Protein AF-0000000066319832 (afdb_homodimer)

Secondary structure (DSSP, 8-state):
--HHHHHHHHHHHHHHHHHHHHHHT---BHHHHHHHHHHHHHH---HHHHHHHHHHHHHHHHHHTTS-----------------------/--HHHHHHHHHHHHHHHHHHHHHHT---BHHHHHHHHHHHHHH---HHHHHHHHHHHHHHHHHHTTS-----------------------

Organism: Escherichia coli (strain K12) (NCBI:txid83333)

pLDDT: mean 74.63, std 25.48, range [29.53, 97.0]

Sequence (180 aa):
MKTSDNERIKYEITGQAVLQILRMKINFSLQTLIKQLLVMKSAEEDAFRRDLIDSIIRDFSNSDSGGPNRRTATADNKSMFNGKKINRIHMKTSDNERIKYEITGQAVLQILRMKINFSLQTLIKQLLVMKSAEEDAFRRDLIDSIIRDFSNSDSGGPNRRTATADNKSMFNGKKINRIH

Structure (mmCIF, N/CA/C/O backbone):
data_AF-0000000066319832-model_v1
#
loop_
_entity.id
_entity.type
_entity.pdbx_description
1 polymer 'Probable two-component-system connector protein YmgA'
#
loop_
_atom_site.group_PDB
_atom_site.id
_atom_site.type_symbol
_atom_site.label_atom_id
_atom_site.label_alt_id
_atom_site.label_comp_id
_atom_site.label_asym_id
_atom_site.label_entity_id
_atom_site.label_seq_id
_atom_site.pdbx_PDB_ins_code
_atom_site.Cartn_x
_atom_site.Cartn_y
_atom_site.Cartn_z
_atom_site.occupancy
_atom_site.B_iso_or_equiv
_atom_site.auth_seq_id
_atom_site.auth_comp_id
_atom_site.auth_asym_id
_atom_site.auth_atom_id
_atom_site.pdbx_PDB_model_num
ATOM 1 N N . MET A 1 1 ? -16.938 -12.992 12.859 1 38.44 1 MET A N 1
ATOM 2 C CA . MET A 1 1 ? -16.531 -12.039 11.828 1 38.44 1 MET A CA 1
ATOM 3 C C . MET A 1 1 ? -15.031 -12.07 11.602 1 38.44 1 MET A C 1
ATOM 5 O O . MET A 1 1 ? -14.258 -11.984 12.562 1 38.44 1 MET A O 1
ATOM 9 N N . LYS A 1 2 ? -14.461 -12.695 10.672 1 55.47 2 LYS A N 1
ATOM 10 C CA . LYS A 1 2 ? -13.086 -13.195 10.664 1 55.47 2 LYS A CA 1
ATOM 11 C C . LYS A 1 2 ? -12.094 -12.062 10.43 1 55.47 2 LYS A C 1
ATOM 13 O O . LYS A 1 2 ? -12.367 -11.133 9.672 1 55.47 2 LYS A O 1
ATOM 18 N N . THR A 1 3 ? -11.203 -11.875 11.398 1 65.44 3 THR A N 1
ATOM 19 C CA . THR A 1 3 ? -10.07 -10.961 11.445 1 65.44 3 THR A CA 1
ATOM 20 C C . THR A 1 3 ? -9.492 -10.75 10.047 1 65.44 3 THR A C 1
ATOM 22 O O . THR A 1 3 ? -9.031 -9.648 9.719 1 65.44 3 THR A O 1
ATOM 25 N N . SER A 1 4 ? -9.898 -11.578 9.258 1 78.38 4 SER A N 1
ATOM 26 C CA . SER A 1 4 ? -9.289 -11.57 7.93 1 78.38 4 SER A CA 1
ATOM 27 C C . SER A 1 4 ? -9.977 -10.57 7.012 1 78.38 4 SER A C 1
ATOM 29 O O . SER A 1 4 ? -9.32 -9.898 6.211 1 78.38 4 SER A O 1
ATOM 31 N N . ASP A 1 5 ? -11.297 -10.398 7.332 1 84.31 5 ASP A N 1
ATOM 32 C CA . ASP A 1 5 ? -12.062 -9.492 6.48 1 84.31 5 ASP A CA 1
ATOM 33 C C . ASP A 1 5 ? -11.648 -8.039 6.715 1 84.31 5 ASP A C 1
ATOM 35 O O . ASP A 1 5 ? -11.492 -7.273 5.762 1 84.31 5 ASP A O 1
ATOM 39 N N . ASN A 1 6 ? -11.5 -7.812 8.016 1 89.69 6 ASN A N 1
ATOM 40 C CA . ASN A 1 6 ? -11.086 -6.461 8.375 1 89.69 6 ASN A CA 1
ATOM 41 C C . ASN A 1 6 ? -9.688 -6.148 7.844 1 89.69 6 ASN A C 1
ATOM 43 O O . ASN A 1 6 ? -9.422 -5.027 7.41 1 89.69 6 ASN A O 1
ATOM 47 N N . GLU A 1 7 ? -8.969 -7.18 7.898 1 90.69 7 GLU A N 1
ATOM 48 C CA . GLU A 1 7 ? -7.602 -7.027 7.398 1 90.69 7 GLU A CA 1
ATOM 49 C C . GLU A 1 7 ? -7.59 -6.789 5.891 1 90.69 7 GLU A C 1
ATOM 51 O O . GLU A 1 7 ? -6.781 -6.008 5.387 1 90.69 7 GLU A O 1
ATOM 56 N N . ARG A 1 8 ? -8.555 -7.398 5.281 1 92.19 8 ARG A N 1
ATOM 57 C CA . ARG A 1 8 ? -8.688 -7.258 3.834 1 92.19 8 ARG A CA 1
ATOM 58 C C . ARG A 1 8 ? -9.055 -5.824 3.455 1 92.19 8 ARG A C 1
ATOM 60 O O . ARG A 1 8 ? -8.508 -5.273 2.498 1 92.19 8 ARG A O 1
ATOM 67 N N . ILE A 1 9 ? -9.93 -5.285 4.246 1 92.31 9 ILE A N 1
ATOM 68 C CA . ILE A 1 9 ? -10.367 -3.918 3.994 1 92.31 9 ILE A CA 1
ATOM 69 C C . ILE A 1 9 ? -9.203 -2.953 4.227 1 92.31 9 ILE A C 1
ATOM 71 O O . ILE A 1 9 ? -9.055 -1.97 3.498 1 92.31 9 ILE A O 1
ATOM 75 N N . LYS A 1 10 ? -8.32 -3.254 5.184 1 94.44 10 LYS A N 1
ATOM 76 C CA . LYS A 1 10 ? -7.145 -2.432 5.465 1 94.44 10 LYS A CA 1
ATOM 77 C C . LYS A 1 10 ? -6.188 -2.414 4.273 1 94.44 10 LYS A C 1
ATOM 79 O O . LYS A 1 10 ? -5.652 -1.363 3.92 1 94.44 10 LYS A O 1
ATOM 84 N N . TYR A 1 11 ? -6.078 -3.625 3.695 1 95.25 11 TYR A N 1
ATOM 85 C CA . TYR A 1 11 ? -5.203 -3.746 2.535 1 95.25 11 TYR A CA 1
ATOM 86 C C . TYR A 1 11 ? -5.746 -2.951 1.354 1 95.25 11 TYR A C 1
ATOM 88 O O . TYR A 1 11 ? -4.984 -2.322 0.618 1 95.25 11 TYR A O 1
ATOM 96 N N . GLU A 1 12 ? -7.047 -2.922 1.257 1 94.12 12 GLU A N 1
ATOM 97 C CA . GLU A 1 12 ? -7.703 -2.178 0.185 1 94.12 12 GLU A CA 1
ATOM 98 C C . GLU A 1 12 ? -7.469 -0.678 0.331 1 94.12 12 GLU A C 1
ATOM 100 O O . GLU A 1 12 ? -7.141 0.003 -0.643 1 94.12 12 GLU A O 1
ATOM 105 N N . ILE A 1 13 ? -7.621 -0.234 1.524 1 95.75 13 ILE A N 1
ATOM 106 C CA . ILE A 1 13 ? -7.457 1.183 1.83 1 95.75 13 ILE A CA 1
ATOM 107 C C . ILE A 1 13 ? -6.012 1.602 1.567 1 95.75 13 ILE A C 1
ATOM 109 O O . ILE A 1 13 ? -5.762 2.637 0.946 1 95.75 13 ILE A O 1
ATOM 113 N N . THR A 1 14 ? -5.086 0.792 1.988 1 96.69 14 THR A N 1
ATOM 114 C CA . THR A 1 14 ? -3.668 1.078 1.817 1 96.69 14 THR A CA 1
ATOM 115 C C . THR A 1 14 ? -3.307 1.156 0.336 1 96.69 14 THR A C 1
ATOM 117 O O . THR A 1 14 ? -2.615 2.084 -0.091 1 96.69 14 THR A O 1
ATOM 120 N N . GLY A 1 15 ? -3.795 0.149 -0.392 1 96 15 GLY A N 1
ATOM 121 C CA . GLY A 1 15 ? -3.523 0.131 -1.82 1 96 15 GLY A CA 1
ATOM 122 C C . GLY A 1 15 ? -4.031 1.366 -2.539 1 96 15 GLY A C 1
ATOM 123 O O . GLY A 1 15 ? -3.367 1.881 -3.443 1 96 15 GLY A O 1
ATOM 124 N N . GLN A 1 16 ? -5.207 1.861 -2.121 1 94.06 16 GLN A N 1
ATOM 125 C CA . GLN A 1 16 ? -5.785 3.068 -2.701 1 94.06 16 GLN A CA 1
ATOM 126 C C . GLN A 1 16 ? -4.926 4.293 -2.396 1 94.06 16 GLN A C 1
ATOM 128 O O . GLN A 1 16 ? -4.727 5.148 -3.26 1 94.06 16 GLN A O 1
ATOM 133 N N . ALA A 1 17 ? -4.453 4.332 -1.234 1 96.06 17 ALA A N 1
ATOM 134 C CA . ALA A 1 17 ? -3.6 5.441 -0.816 1 96.06 17 ALA A CA 1
ATOM 135 C C . ALA A 1 17 ? -2.314 5.484 -1.638 1 96.06 17 ALA A C 1
ATOM 137 O O . ALA A 1 17 ? -1.899 6.551 -2.098 1 96.06 17 ALA A O 1
ATOM 138 N N . VAL A 1 18 ? -1.734 4.305 -1.831 1 95.06 18 VAL A N 1
ATOM 139 C CA . VAL A 1 18 ? -0.498 4.188 -2.596 1 95.06 18 VAL A CA 1
ATOM 140 C C . VAL A 1 18 ? -0.722 4.688 -4.02 1 95.06 18 VAL A C 1
ATOM 142 O O . VAL A 1 18 ? 0.086 5.457 -4.551 1 95.06 18 VAL A O 1
ATOM 145 N N . LEU A 1 19 ? -1.854 4.289 -4.625 1 90.69 19 LEU A N 1
ATOM 146 C CA . LEU A 1 19 ? -2.178 4.707 -5.984 1 90.69 19 LEU A CA 1
ATOM 147 C C . LEU A 1 19 ? -2.369 6.219 -6.062 1 90.69 19 LEU A C 1
ATOM 149 O O . LEU A 1 19 ? -1.962 6.852 -7.039 1 90.69 19 LEU A O 1
ATOM 153 N N . GLN A 1 20 ? -2.947 6.793 -5.086 1 92.69 20 GLN A N 1
ATOM 154 C CA . GLN A 1 20 ? -3.18 8.234 -5.043 1 92.69 20 GLN A CA 1
ATOM 155 C C . GLN A 1 20 ? -1.862 9 -4.996 1 92.69 20 GLN A C 1
ATOM 157 O O . GLN A 1 20 ? -1.709 10.023 -5.672 1 92.69 20 GLN A O 1
ATOM 162 N N . ILE A 1 21 ? -0.941 8.453 -4.199 1 93.12 21 ILE A N 1
ATOM 163 C CA . ILE A 1 21 ? 0.37 9.086 -4.09 1 93.12 21 ILE A CA 1
ATOM 164 C C . ILE A 1 21 ? 1.069 9.07 -5.445 1 93.12 21 ILE A C 1
ATOM 166 O O . ILE A 1 21 ? 1.653 10.07 -5.867 1 93.12 21 ILE A O 1
ATOM 170 N N . LEU A 1 22 ? 0.979 7.969 -6.105 1 90.12 22 LEU A N 1
ATOM 171 C CA . LEU A 1 22 ? 1.608 7.797 -7.41 1 90.12 22 LEU A CA 1
ATOM 172 C C . LEU A 1 22 ? 0.987 8.734 -8.445 1 90.12 22 LEU A C 1
ATOM 174 O O . LEU A 1 22 ? 1.693 9.289 -9.289 1 90.12 22 LEU A O 1
ATOM 178 N N . ARG A 1 23 ? -0.263 8.938 -8.367 1 89.25 23 ARG A N 1
ATOM 179 C CA . ARG A 1 23 ? -0.963 9.836 -9.273 1 89.25 23 ARG A CA 1
ATOM 180 C C . ARG A 1 23 ? -0.539 11.281 -9.047 1 89.25 23 ARG A C 1
ATOM 182 O O . ARG A 1 23 ? -0.456 12.07 -9.992 1 89.25 23 ARG A O 1
ATOM 189 N N . MET A 1 24 ? -0.261 11.547 -7.805 1 88.94 24 MET A N 1
ATOM 190 C CA . MET A 1 24 ? 0.147 12.898 -7.43 1 88.94 24 MET A CA 1
ATOM 191 C C . MET A 1 24 ? 1.637 13.109 -7.68 1 88.94 24 MET A C 1
ATOM 193 O O . MET A 1 24 ? 2.129 14.234 -7.625 1 88.94 24 MET A O 1
ATOM 197 N N . LYS A 1 25 ? 2.316 12.039 -8.055 1 81 25 LYS A N 1
ATOM 198 C CA . LYS A 1 25 ? 3.74 12.07 -8.375 1 81 25 LYS A CA 1
ATOM 199 C C . LYS A 1 25 ? 4.543 12.695 -7.238 1 81 25 LYS A C 1
ATOM 201 O O . LYS A 1 25 ? 5.406 13.547 -7.477 1 81 25 LYS A O 1
ATOM 206 N N . ILE A 1 26 ? 4.277 12.336 -6.016 1 79.12 26 ILE A N 1
ATOM 207 C CA . ILE A 1 26 ? 4.957 12.82 -4.82 1 79.12 26 ILE A CA 1
ATOM 208 C C . ILE A 1 26 ? 6.02 11.812 -4.387 1 79.12 26 ILE A C 1
ATOM 210 O O . ILE A 1 26 ? 6.059 10.688 -4.891 1 79.12 26 ILE A O 1
ATOM 214 N N . ASN A 1 27 ? 6.98 12.297 -3.582 1 85 27 ASN A N 1
ATOM 215 C CA . ASN A 1 27 ? 7.969 11.383 -3.016 1 85 27 ASN A CA 1
ATOM 216 C C . ASN A 1 27 ? 7.309 10.234 -2.26 1 85 27 ASN A C 1
ATOM 218 O O . ASN A 1 27 ? 6.391 10.453 -1.468 1 85 27 ASN A O 1
ATOM 222 N N . PHE A 1 28 ? 7.402 9.062 -2.738 1 89.31 28 PHE A N 1
ATOM 223 C CA . PHE A 1 28 ? 6.816 7.887 -2.098 1 89.31 28 PHE A CA 1
ATOM 224 C C . PHE A 1 28 ? 7.629 7.477 -0.877 1 89.31 28 PHE A C 1
ATOM 226 O O . PHE A 1 28 ? 8.742 6.957 -1.01 1 89.31 28 PHE A O 1
ATOM 233 N N . SER A 1 29 ? 7.211 7.793 0.276 1 91.19 29 SER A N 1
ATOM 234 C CA . SER A 1 29 ? 7.809 7.402 1.551 1 91.19 29 SER A CA 1
ATOM 235 C C . SER A 1 29 ? 6.738 7 2.561 1 91.19 29 SER A C 1
ATOM 237 O O . SER A 1 29 ? 5.547 7.215 2.33 1 91.19 29 SER A O 1
ATOM 239 N N . LEU A 1 30 ? 7.172 6.402 3.662 1 91.5 30 LEU A N 1
ATOM 240 C CA . LEU A 1 30 ? 6.23 6.008 4.70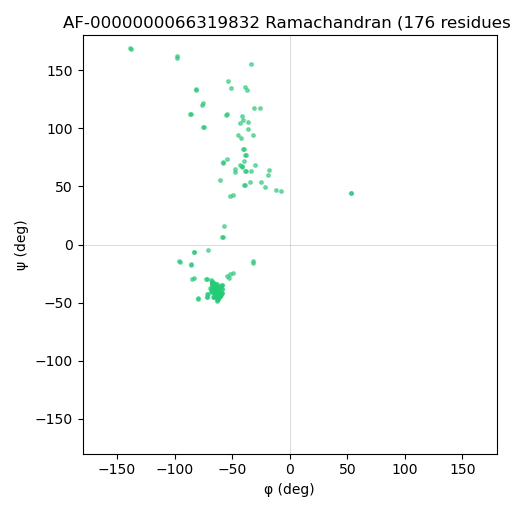7 1 91.5 30 LEU A CA 1
ATOM 241 C C . LEU A 1 30 ? 5.461 7.215 5.23 1 91.5 30 LEU A C 1
ATOM 243 O O . LEU A 1 30 ? 4.27 7.113 5.527 1 91.5 30 LEU A O 1
ATOM 247 N N . GLN A 1 31 ? 6.133 8.328 5.273 1 91.31 31 GLN A N 1
ATOM 248 C CA . GLN A 1 31 ? 5.531 9.562 5.77 1 91.31 31 GLN A CA 1
ATOM 249 C C . GLN A 1 31 ? 4.414 10.031 4.848 1 91.31 31 GLN A C 1
ATOM 251 O O . GLN A 1 31 ? 3.342 10.438 5.309 1 91.31 31 GLN A O 1
ATOM 256 N N . THR A 1 32 ? 4.695 9.969 3.586 1 93.69 32 THR A N 1
ATOM 257 C CA . THR A 1 32 ? 3.707 10.406 2.607 1 93.69 32 THR A CA 1
ATOM 258 C C . THR A 1 32 ? 2.504 9.469 2.598 1 93.69 32 THR A C 1
ATOM 260 O O . THR A 1 32 ? 1.366 9.914 2.422 1 93.69 32 THR A O 1
ATOM 263 N N . LEU A 1 33 ? 2.762 8.172 2.805 1 95.19 33 LEU A N 1
ATOM 264 C CA . LEU A 1 33 ? 1.686 7.188 2.873 1 95.19 33 LEU A CA 1
ATOM 265 C C . LEU A 1 33 ? 0.756 7.48 4.047 1 95.19 33 LEU A C 1
ATOM 267 O O . LEU A 1 33 ? -0.466 7.504 3.885 1 95.19 33 LEU A O 1
ATOM 271 N N . ILE A 1 34 ? 1.345 7.785 5.164 1 95.12 34 ILE A N 1
ATOM 272 C CA . ILE A 1 34 ? 0.583 8.094 6.371 1 95.12 34 ILE A CA 1
ATOM 273 C C . ILE A 1 34 ? -0.252 9.352 6.145 1 95.12 34 ILE A C 1
ATOM 275 O O . ILE A 1 34 ? -1.423 9.406 6.527 1 95.12 34 ILE A O 1
ATOM 279 N N . LYS A 1 35 ? 0.339 10.344 5.555 1 94.75 35 LYS A N 1
ATOM 280 C CA . LYS A 1 35 ? -0.36 11.594 5.273 1 94.75 35 LYS A CA 1
ATOM 281 C C . LYS A 1 35 ? -1.551 11.359 4.348 1 94.75 35 LYS A C 1
ATOM 283 O O . LYS A 1 35 ? -2.621 11.938 4.547 1 94.75 35 LYS A O 1
ATOM 288 N N . GLN A 1 36 ? -1.32 10.547 3.363 1 95.75 36 GLN A N 1
ATOM 289 C CA . GLN A 1 36 ? -2.383 10.25 2.41 1 95.75 36 GLN A CA 1
ATOM 290 C C . GLN A 1 36 ? -3.553 9.547 3.096 1 95.75 36 GLN A C 1
ATOM 292 O O . GLN A 1 36 ? -4.715 9.852 2.82 1 95.75 36 GLN A O 1
ATOM 297 N N . LEU A 1 37 ? -3.242 8.594 4.016 1 96.62 37 LEU A N 1
ATOM 298 C CA . LEU A 1 37 ? -4.277 7.895 4.77 1 96.62 37 LEU A CA 1
ATOM 299 C C . LEU A 1 37 ? -5.07 8.875 5.629 1 96.62 37 LEU A C 1
ATOM 301 O O . LEU A 1 37 ? -6.297 8.773 5.715 1 96.62 37 LEU A O 1
ATOM 305 N N . LEU A 1 38 ? -4.344 9.891 6.16 1 96.5 38 LEU A N 1
ATOM 306 C CA . LEU A 1 38 ? -4.988 10.898 6.996 1 96.5 38 LEU A CA 1
ATOM 307 C C . LEU A 1 38 ? -5.941 11.758 6.168 1 96.5 38 LEU A C 1
ATOM 309 O O . LEU A 1 38 ? -7.023 12.117 6.637 1 96.5 38 LEU A O 1
ATOM 313 N N . VAL A 1 39 ? -5.477 12.062 4.996 1 95.44 39 VAL A N 1
ATOM 314 C CA . VAL A 1 39 ? -6.316 12.82 4.07 1 95.44 39 VAL A CA 1
ATOM 315 C C . VAL A 1 39 ? -7.562 12.008 3.725 1 95.44 39 VAL A C 1
ATOM 317 O O . VAL A 1 39 ? -8.672 12.539 3.721 1 95.44 39 VAL A O 1
ATOM 320 N N . MET A 1 40 ? -7.402 10.742 3.471 1 95.81 40 MET A N 1
ATOM 321 C CA . MET A 1 40 ? -8.516 9.852 3.146 1 95.81 40 MET A CA 1
ATOM 322 C C . MET A 1 40 ? -9.469 9.719 4.332 1 95.81 40 MET A C 1
ATOM 324 O O . MET A 1 40 ? -10.688 9.656 4.148 1 95.81 40 MET A O 1
ATOM 328 N N . LYS A 1 41 ? -8.852 9.586 5.477 1 95.44 41 LYS A N 1
ATOM 329 C CA . LYS A 1 41 ? -9.656 9.484 6.691 1 95.44 41 LYS A CA 1
ATOM 330 C C . LYS A 1 41 ? -10.547 10.703 6.871 1 95.44 41 LYS A C 1
ATOM 332 O O . LYS A 1 41 ? -11.719 10.578 7.238 1 95.44 41 LYS A O 1
ATOM 337 N N . SER A 1 42 ? -9.977 11.883 6.59 1 94.94 42 SER A N 1
ATOM 338 C CA . SER A 1 42 ? -10.711 13.133 6.75 1 94.94 42 SER A CA 1
ATOM 339 C C . SER A 1 42 ? -11.836 13.25 5.73 1 94.94 42 SER A C 1
ATOM 341 O O . SER A 1 42 ? -12.859 13.875 6 1 94.94 42 SER A O 1
ATOM 343 N N . ALA A 1 43 ? -11.602 12.672 4.629 1 94.25 43 ALA A N 1
ATOM 344 C CA . ALA A 1 43 ? -12.594 12.734 3.559 1 94.25 43 ALA A CA 1
ATOM 345 C C . ALA A 1 43 ? -13.633 11.625 3.713 1 94.25 43 ALA A C 1
ATOM 347 O O . ALA A 1 43 ? -14.695 11.672 3.094 1 94.25 43 ALA A O 1
ATOM 348 N N . GLU A 1 44 ? -13.219 10.641 4.555 1 94.44 44 GLU A N 1
ATOM 349 C CA . GLU A 1 44 ? -14.086 9.477 4.727 1 94.44 44 GLU A CA 1
ATOM 350 C C . GLU A 1 44 ? -15.195 9.758 5.73 1 94.44 44 GLU A C 1
ATOM 352 O O . GLU A 1 44 ? -14.938 10.258 6.824 1 94.44 44 GLU A O 1
ATOM 357 N N . GLU A 1 45 ? -16.453 9.406 5.426 1 92.94 45 GLU A N 1
ATOM 358 C CA . GLU A 1 45 ? -17.609 9.609 6.297 1 92.94 45 GLU A CA 1
ATOM 359 C C . GLU A 1 45 ? -17.922 8.352 7.105 1 92.94 45 GLU A C 1
ATOM 361 O O . GLU A 1 45 ? -18.594 8.422 8.141 1 92.94 45 GLU A O 1
ATOM 366 N N . ASP A 1 46 ? -17.328 7.289 6.672 1 93.81 46 ASP A N 1
ATOM 367 C CA . ASP A 1 46 ? -17.562 6.012 7.336 1 93.81 46 ASP A CA 1
ATOM 368 C C . ASP A 1 46 ? -16.609 5.832 8.523 1 93.81 46 ASP A C 1
ATOM 370 O O . ASP A 1 46 ? -15.398 5.758 8.352 1 93.81 46 ASP A O 1
ATOM 374 N N . ALA A 1 47 ? -17.266 5.855 9.703 1 93.38 47 ALA A N 1
ATOM 375 C CA . ALA A 1 47 ? -16.469 5.73 10.93 1 93.38 47 ALA A CA 1
ATOM 376 C C . ALA A 1 47 ? -15.703 4.41 10.953 1 93.38 47 ALA A C 1
ATOM 378 O O . ALA A 1 47 ? -14.586 4.348 11.469 1 93.38 47 ALA A O 1
ATOM 379 N N . PHE A 1 48 ? -16.344 3.379 10.414 1 93.56 48 PHE A N 1
ATOM 380 C CA . PHE A 1 48 ? -15.711 2.066 10.367 1 93.56 48 PHE A CA 1
ATOM 381 C C . PHE A 1 48 ? -14.438 2.109 9.531 1 93.56 48 PHE A C 1
ATOM 383 O O . PHE A 1 48 ? -13.391 1.613 9.953 1 93.56 48 PHE A O 1
ATOM 390 N N . ARG A 1 49 ? -14.578 2.748 8.414 1 94.62 49 ARG A N 1
ATOM 391 C CA . ARG A 1 49 ? -13.438 2.889 7.512 1 94.62 49 ARG A CA 1
ATOM 392 C C . ARG A 1 49 ? -12.367 3.783 8.125 1 94.62 49 ARG A C 1
ATOM 394 O O . ARG A 1 49 ? -11.172 3.508 7.996 1 94.62 49 ARG A O 1
ATOM 401 N N . ARG A 1 50 ? -12.75 4.734 8.867 1 95.44 50 ARG A N 1
ATOM 402 C CA . ARG A 1 50 ? -11.836 5.656 9.539 1 95.44 50 ARG A CA 1
ATOM 403 C C . ARG A 1 50 ? -11.047 4.945 10.633 1 95.44 50 ARG A C 1
ATOM 405 O O . ARG A 1 50 ? -9.852 5.191 10.797 1 95.44 50 ARG A O 1
ATOM 412 N N . ASP A 1 51 ? -11.812 4.074 11.25 1 95.19 51 ASP A N 1
ATOM 413 C CA . ASP A 1 51 ? -11.172 3.307 12.312 1 95.19 51 ASP A CA 1
ATOM 414 C C . ASP A 1 51 ? -10.109 2.371 11.742 1 95.19 51 ASP A C 1
ATOM 416 O O . ASP A 1 51 ? -9.047 2.193 12.344 1 95.19 51 ASP A O 1
ATOM 420 N N . LEU A 1 52 ? -10.43 1.896 10.68 1 95.31 52 LEU A N 1
ATOM 421 C CA . LEU A 1 52 ? -9.484 1.005 10.016 1 95.31 52 LEU A CA 1
ATOM 422 C C . LEU A 1 52 ? -8.242 1.77 9.555 1 95.31 52 LEU A C 1
ATOM 424 O O . LEU A 1 52 ? -7.121 1.291 9.711 1 95.31 52 LEU A O 1
ATOM 428 N N . ILE A 1 53 ? -8.453 2.973 9.039 1 97 53 ILE A N 1
ATOM 429 C CA . ILE A 1 53 ? -7.355 3.818 8.586 1 97 53 ILE A CA 1
ATOM 430 C C . ILE A 1 53 ? -6.449 4.168 9.766 1 97 53 ILE A C 1
ATOM 432 O O . ILE A 1 53 ? -5.223 4.117 9.648 1 97 53 ILE A O 1
ATOM 436 N N . ASP A 1 54 ? -7.121 4.402 10.867 1 94.69 54 ASP A N 1
ATOM 437 C CA . ASP A 1 54 ? -6.371 4.707 12.078 1 94.69 54 ASP A CA 1
ATOM 438 C C . ASP A 1 54 ? -5.48 3.535 12.484 1 94.69 54 ASP A C 1
ATOM 440 O O . ASP A 1 54 ? -4.336 3.73 12.906 1 94.69 54 ASP A O 1
ATOM 444 N N . SER A 1 55 ? -6.078 2.438 12.375 1 94.5 55 SER A N 1
ATOM 445 C CA . SER A 1 55 ? -5.336 1.227 12.703 1 94.5 55 SER A CA 1
ATOM 446 C C . SER A 1 55 ? -4.113 1.066 11.805 1 94.5 55 SER A C 1
ATOM 448 O O . SER A 1 55 ? -3.033 0.705 12.281 1 94.5 55 SER A O 1
ATOM 450 N N . ILE A 1 56 ? -4.238 1.342 10.57 1 95.81 56 ILE A N 1
ATOM 451 C CA . ILE A 1 56 ? -3.17 1.256 9.578 1 95.81 56 ILE A CA 1
ATOM 452 C C . ILE A 1 56 ? -2.062 2.246 9.93 1 95.81 56 ILE A C 1
ATOM 454 O O . ILE A 1 56 ? -0.881 1.889 9.938 1 95.81 56 ILE A O 1
ATOM 458 N N . ILE A 1 57 ? -2.438 3.408 10.195 1 95.19 57 ILE A N 1
ATOM 459 C CA . ILE A 1 57 ? -1.502 4.48 10.523 1 95.19 57 ILE A CA 1
ATOM 460 C C . ILE A 1 57 ? -0.708 4.105 11.773 1 95.19 57 ILE A C 1
ATOM 462 O O . ILE A 1 57 ? 0.502 4.336 11.836 1 95.19 57 ILE A O 1
ATOM 466 N N . ARG A 1 58 ? -1.418 3.562 12.68 1 92.25 58 ARG A N 1
ATOM 467 C CA . ARG A 1 58 ? -0.751 3.131 13.906 1 92.25 58 ARG A CA 1
ATOM 468 C C . ARG A 1 58 ? 0.32 2.088 13.602 1 92.25 58 ARG A C 1
ATOM 470 O O . ARG A 1 58 ? 1.432 2.164 14.133 1 92.25 58 ARG A O 1
ATOM 477 N N . ASP A 1 59 ? -0.046 1.168 12.773 1 90.12 59 ASP A N 1
ATOM 478 C CA . ASP A 1 59 ? 0.888 0.113 12.391 1 90.12 59 ASP A CA 1
ATOM 479 C C . ASP A 1 59 ? 2.105 0.69 11.672 1 90.12 59 ASP A C 1
ATOM 481 O O . ASP A 1 59 ? 3.238 0.281 11.938 1 90.12 59 ASP A O 1
ATOM 485 N N . PHE A 1 60 ? 1.911 1.589 10.805 1 90.81 60 PHE A N 1
ATOM 486 C CA . PHE A 1 60 ? 2.959 2.201 10 1 90.81 60 PHE A CA 1
ATOM 487 C C . PHE A 1 60 ? 3.828 3.123 10.844 1 90.81 60 PHE A C 1
ATOM 489 O O . PHE A 1 60 ? 5.055 3.131 10.711 1 90.81 60 PHE A O 1
ATOM 496 N N . SER A 1 61 ? 3.174 3.896 11.633 1 87.62 61 SER A N 1
ATOM 497 C CA . SER A 1 61 ? 3.887 4.832 12.492 1 87.62 61 SER A CA 1
ATOM 498 C C . SER A 1 61 ? 4.754 4.098 13.508 1 87.62 61 SER A C 1
ATOM 500 O O . SER A 1 61 ? 5.816 4.59 13.898 1 87.62 61 SER A O 1
ATOM 502 N N . ASN A 1 62 ? 4.195 3.049 13.844 1 83.12 62 ASN A N 1
ATOM 503 C CA . ASN A 1 62 ? 4.941 2.246 14.805 1 83.12 62 ASN A CA 1
ATOM 504 C C . ASN A 1 62 ? 6.156 1.588 14.164 1 83.12 62 ASN A C 1
ATOM 506 O O . ASN A 1 62 ? 7.18 1.381 14.82 1 83.12 62 ASN A O 1
ATOM 510 N N . SER A 1 63 ? 6 1.338 12.938 1 76.69 63 SER A N 1
ATOM 511 C CA . SER A 1 63 ? 7.098 0.688 12.227 1 76.69 63 SER A CA 1
ATOM 512 C C . SER A 1 63 ? 8.18 1.69 11.844 1 76.69 63 SER A C 1
ATOM 514 O O . SER A 1 63 ? 9.352 1.331 11.719 1 76.69 63 SER A O 1
ATOM 516 N N . ASP A 1 64 ? 7.727 2.781 11.305 1 61.62 64 ASP A N 1
ATOM 517 C CA . ASP A 1 64 ? 8.664 3.836 10.938 1 61.62 64 ASP A CA 1
ATOM 518 C C . ASP A 1 64 ? 9.562 4.215 12.109 1 61.62 64 ASP A C 1
ATOM 520 O O . ASP A 1 64 ? 10.648 4.762 11.914 1 61.62 64 ASP A O 1
ATOM 524 N N . SER A 1 65 ? 9.008 4.031 13.227 1 55.97 65 SER A N 1
ATOM 525 C CA . SER A 1 65 ? 9.734 4.516 14.398 1 55.97 65 SER A CA 1
ATOM 526 C C . SER A 1 65 ? 11.109 3.859 14.5 1 55.97 65 SER A C 1
ATOM 528 O O . SER A 1 65 ? 11.625 3.656 15.602 1 55.97 65 SER A O 1
ATOM 530 N N . GLY A 1 66 ? 11.336 3.135 13.453 1 48.84 66 GLY A N 1
ATOM 531 C CA . GLY A 1 66 ? 12.695 2.711 13.75 1 48.84 66 GLY A CA 1
ATOM 532 C C . GLY A 1 66 ? 13.609 3.861 14.133 1 48.84 66 GLY A C 1
ATOM 533 O O . GLY A 1 66 ? 14.828 3.715 14.133 1 48.84 66 GLY A O 1
ATOM 534 N N . GLY A 1 67 ? 13.188 4.992 13.641 1 42.53 67 GLY A N 1
ATOM 535 C CA . GLY A 1 67 ? 14.172 5.828 14.305 1 42.53 67 GLY A CA 1
ATOM 536 C C . GLY A 1 67 ? 14.25 5.582 15.805 1 42.53 67 GLY A C 1
ATOM 537 O O . GLY A 1 67 ? 13.359 4.953 16.375 1 42.53 67 GLY A O 1
ATOM 538 N N . PRO A 1 68 ? 15.414 5.488 16.281 1 39.06 68 PRO A N 1
ATOM 539 C CA . PRO A 1 68 ? 15.539 5.312 17.719 1 39.06 68 PRO A CA 1
ATOM 540 C C . PRO A 1 68 ? 14.344 5.875 18.484 1 39.06 68 PRO A C 1
ATOM 542 O O . PRO A 1 68 ? 13.625 6.734 17.969 1 39.06 68 PRO A O 1
ATOM 545 N N . ASN A 1 69 ? 13.594 4.934 19.219 1 40.88 69 ASN A N 1
ATOM 546 C CA . AS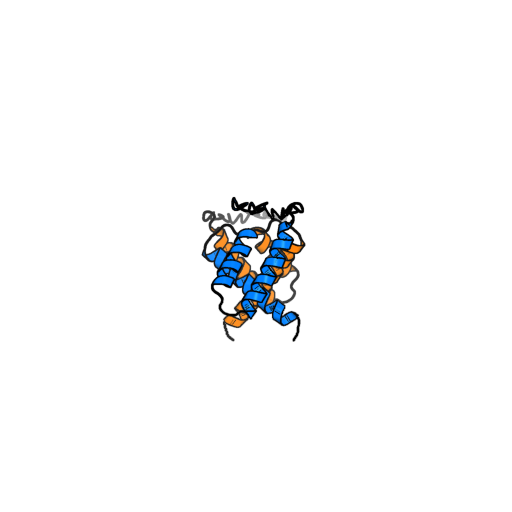N A 1 69 ? 12.688 5.273 20.312 1 40.88 69 ASN A CA 1
ATOM 547 C C . ASN A 1 69 ? 12.789 6.75 20.688 1 40.88 69 ASN A C 1
ATOM 549 O O . ASN A 1 69 ? 13.719 7.145 21.406 1 40.88 69 ASN A O 1
ATOM 553 N N . ARG A 1 70 ? 12.773 7.52 19.656 1 40.56 70 ARG A N 1
ATOM 554 C CA . ARG A 1 70 ? 12.797 8.836 20.281 1 40.56 70 ARG A CA 1
ATOM 555 C C . ARG A 1 70 ? 11.602 9.016 21.219 1 40.56 70 ARG A C 1
ATOM 557 O O . ARG A 1 70 ? 10.453 8.875 20.797 1 40.56 70 ARG A O 1
ATOM 564 N N . ARG A 1 71 ? 11.617 8.297 22.344 1 38.47 71 ARG A N 1
ATOM 565 C CA . ARG A 1 71 ? 10.82 8.578 23.531 1 38.47 71 ARG A CA 1
ATOM 566 C C . ARG A 1 71 ? 10.312 10.016 23.516 1 38.47 71 ARG A C 1
ATOM 568 O O . ARG A 1 71 ? 11.102 10.961 23.609 1 38.47 71 ARG A O 1
ATOM 575 N N . THR A 1 72 ? 9.5 10.32 22.562 1 38.91 72 THR A N 1
ATOM 576 C CA . THR A 1 72 ? 8.852 11.609 22.781 1 38.91 72 THR A CA 1
ATOM 577 C C . THR A 1 72 ? 8.469 11.758 24.25 1 38.91 72 THR A C 1
ATOM 579 O O . THR A 1 72 ? 7.789 10.898 24.812 1 38.91 72 THR A O 1
ATOM 582 N N . ALA A 1 73 ? 9.383 12.133 25.031 1 33.69 73 ALA A N 1
ATOM 583 C CA . ALA A 1 73 ? 9.109 12.656 26.359 1 33.69 73 ALA A CA 1
ATOM 584 C C . ALA A 1 73 ? 7.859 13.539 26.359 1 33.69 73 ALA A C 1
ATOM 586 O O . ALA A 1 73 ? 7.848 14.602 25.734 1 33.69 73 ALA A O 1
ATOM 587 N N . THR A 1 74 ? 6.734 13 25.797 1 36.59 74 THR A N 1
ATOM 588 C CA . THR A 1 74 ? 5.582 13.836 26.125 1 36.59 74 THR A CA 1
ATOM 589 C C . THR A 1 74 ? 5.77 14.516 27.469 1 36.59 74 THR A C 1
ATOM 591 O O . THR A 1 74 ? 5.828 13.852 28.5 1 36.59 74 THR A O 1
ATOM 594 N N . ALA A 1 75 ? 6.688 15.414 27.5 1 31.27 75 ALA A N 1
ATOM 595 C CA . ALA A 1 75 ? 6.688 16.391 28.594 1 31.27 75 ALA A CA 1
ATOM 596 C C . ALA A 1 75 ? 5.277 16.906 28.875 1 31.27 75 ALA A C 1
ATOM 598 O O . ALA A 1 75 ? 4.633 17.453 27.984 1 31.27 75 ALA A O 1
ATOM 599 N N . ASP A 1 76 ? 4.414 16 29.406 1 35 76 ASP A N 1
ATOM 600 C CA . ASP A 1 76 ? 3.293 16.578 30.141 1 35 76 ASP A CA 1
ATOM 601 C C . ASP A 1 76 ? 3.605 18 30.594 1 35 76 ASP A C 1
ATOM 603 O O . ASP A 1 76 ? 4.32 18.203 31.578 1 35 76 ASP A O 1
ATOM 607 N N . ASN A 1 77 ? 4.094 18.875 29.656 1 29.61 77 ASN A N 1
ATOM 608 C CA . ASN A 1 77 ? 4.152 20.266 30.125 1 29.61 77 ASN A CA 1
ATOM 609 C C . ASN A 1 77 ? 2.818 20.719 30.703 1 29.61 77 ASN A C 1
ATOM 611 O O . ASN A 1 77 ? 1.867 20.984 29.969 1 29.61 77 ASN A O 1
ATOM 615 N N . LYS A 1 78 ? 2.09 19.844 31.531 1 33.22 78 LYS A N 1
ATOM 616 C CA . LYS A 1 78 ? 1.109 20.5 32.406 1 33.22 78 LYS A CA 1
ATOM 617 C C . LYS A 1 78 ? 1.616 21.859 32.875 1 33.22 78 LYS A C 1
ATOM 619 O O . LYS A 1 78 ? 2.543 21.922 33.688 1 33.22 78 LYS A O 1
ATOM 624 N N . SER A 1 79 ? 2.006 22.703 31.969 1 36.53 79 SER A N 1
ATOM 625 C CA . SER A 1 79 ? 2.35 24.031 32.438 1 36.53 79 SER A CA 1
ATOM 626 C C . SER A 1 79 ? 1.478 24.438 33.625 1 36.53 79 SER A C 1
ATOM 628 O O . SER A 1 79 ? 0.39 23.891 33.812 1 36.53 79 SER A O 1
ATOM 630 N N . MET A 1 80 ? 1.94 25.375 34.531 1 33.97 80 MET A N 1
ATOM 631 C CA . MET A 1 80 ? 2.066 26.109 35.781 1 33.97 80 MET A CA 1
ATOM 632 C C . MET A 1 80 ? 0.842 26.984 36.031 1 33.97 80 MET A C 1
ATOM 634 O O . MET A 1 80 ? 0.781 27.703 37.031 1 33.97 80 MET A O 1
ATOM 638 N N . PHE A 1 81 ? -0.135 27.016 35 1 39.16 81 PHE A N 1
ATOM 639 C CA . PHE A 1 81 ? -0.766 28.297 35.312 1 39.16 81 PHE A CA 1
ATOM 640 C C . PHE A 1 81 ? -1.38 28.281 36.719 1 39.16 81 PHE A C 1
ATOM 642 O O . PHE A 1 81 ? -2.432 27.672 36.906 1 39.16 81 PHE A O 1
ATOM 649 N N . ASN A 1 82 ? -0.557 27.969 37.719 1 35.03 82 ASN A N 1
ATOM 650 C CA . ASN A 1 82 ? -0.992 28.281 39.062 1 35.03 82 ASN A CA 1
ATOM 651 C C . ASN A 1 82 ? -1.724 29.625 39.125 1 35.03 82 ASN A C 1
ATOM 653 O O . ASN A 1 82 ? -1.137 30.672 38.875 1 35.03 82 ASN A O 1
ATOM 657 N N . GLY A 1 83 ? -2.885 29.703 38.406 1 34.44 83 GLY A N 1
ATOM 658 C CA . GLY A 1 83 ? -3.73 30.875 38.531 1 34.44 83 GLY A CA 1
ATOM 659 C C . GLY A 1 83 ? -3.668 31.5 39.938 1 34.44 83 GLY A C 1
ATOM 660 O O . GLY A 1 83 ? -3.752 30.781 40.938 1 34.44 83 GLY A O 1
ATOM 661 N N . LYS A 1 84 ? -2.779 32.531 40.125 1 34.84 84 LYS A N 1
ATOM 662 C CA . LYS A 1 84 ? -2.607 33.469 41.25 1 34.84 84 LYS A CA 1
ATOM 663 C C . LYS A 1 84 ? -3.951 33.844 41.844 1 34.84 84 LYS A C 1
ATOM 665 O O . LYS A 1 84 ? -4.902 34.156 41.125 1 34.84 84 LYS A O 1
ATOM 670 N N . LYS A 1 85 ? -4.258 33.156 42.969 1 42.38 85 LYS A N 1
ATOM 671 C CA . LYS A 1 85 ? -5.285 33.594 43.906 1 42.38 85 LYS A CA 1
ATOM 672 C C . LYS A 1 85 ? -5.293 35.125 44.062 1 42.38 85 LYS A C 1
ATOM 674 O O . LYS A 1 85 ? -4.277 35.719 44.406 1 42.38 85 LYS A O 1
ATOM 679 N N . ILE A 1 86 ? -5.863 35.781 43.062 1 39.91 86 ILE A N 1
ATOM 680 C CA . ILE A 1 86 ? -6.117 37.219 43.25 1 39.91 86 ILE A CA 1
ATOM 681 C C . ILE A 1 86 ? -6.566 37.438 44.688 1 39.91 86 ILE A C 1
ATOM 683 O O . ILE A 1 86 ? -7.555 36.875 45.156 1 39.91 86 ILE A O 1
ATOM 687 N N . ASN A 1 87 ? -5.59 37.406 45.594 1 38.25 87 ASN A N 1
ATOM 688 C CA . ASN A 1 87 ? -5.793 37.906 46.938 1 38.25 87 ASN A CA 1
ATOM 689 C C . ASN A 1 87 ? -6.613 39.219 46.906 1 38.25 87 ASN A C 1
ATOM 691 O O . ASN A 1 87 ? -6.188 40.219 46.344 1 38.25 87 ASN A O 1
ATOM 695 N N . ARG A 1 88 ? -7.84 39.094 46.5 1 39.59 88 ARG A N 1
ATOM 696 C CA . ARG A 1 88 ? -8.68 40.281 46.688 1 39.59 88 ARG A CA 1
ATOM 697 C C . ARG A 1 88 ? -8.391 40.938 48.031 1 39.59 88 ARG A C 1
ATOM 699 O O . ARG A 1 88 ? -8.32 40.25 49.062 1 39.59 88 ARG A O 1
ATOM 706 N N . ILE A 1 89 ? -7.723 42.094 48.031 1 43.75 89 ILE A N 1
ATOM 707 C CA . ILE A 1 89 ? -7.531 43.062 49.062 1 43.75 89 ILE A CA 1
ATOM 708 C C . ILE A 1 89 ? -8.852 43.281 49.812 1 43.75 89 ILE A C 1
ATOM 710 O O . ILE A 1 89 ? -9.844 43.688 49.219 1 43.75 89 ILE A O 1
ATOM 714 N N . HIS A 1 90 ? -9.031 42.5 50.875 1 32.56 90 HIS A N 1
ATOM 715 C CA . HIS A 1 90 ? -9.961 43.031 51.875 1 32.56 90 HIS A CA 1
ATOM 716 C C . HIS A 1 90 ? -9.539 44.406 52.375 1 32.56 90 HIS A C 1
ATOM 718 O O . HIS A 1 90 ? -8.344 44.688 52.5 1 32.56 90 HIS A O 1
ATOM 724 N N . MET B 1 1 ? -17.516 -10.008 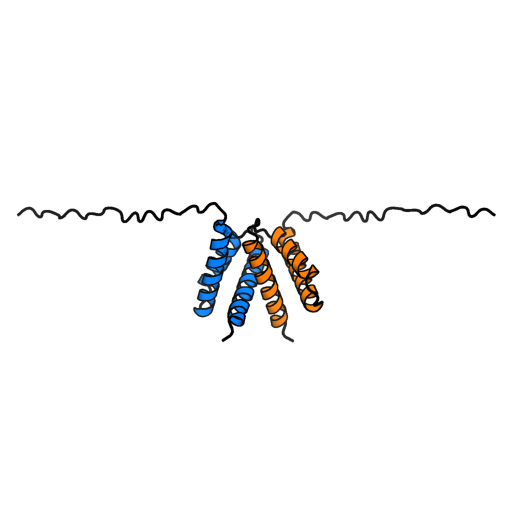-14.68 1 34.34 1 MET B N 1
ATOM 725 C CA . MET B 1 1 ? -16.562 -10.07 -13.578 1 34.34 1 MET B CA 1
ATOM 726 C C . MET B 1 1 ? -15.977 -8.695 -13.289 1 34.34 1 MET B C 1
ATOM 728 O O . MET B 1 1 ? -15.508 -8.008 -14.195 1 34.34 1 MET B O 1
ATOM 732 N N . LYS B 1 2 ? -16.406 -8.008 -12.328 1 55.09 2 LYS B N 1
ATOM 733 C CA . LYS B 1 2 ? -16.297 -6.555 -12.266 1 55.09 2 LYS B CA 1
ATOM 734 C C . LYS B 1 2 ? -14.875 -6.125 -11.93 1 55.09 2 LYS B C 1
ATOM 736 O O . LYS B 1 2 ? -14.18 -6.797 -11.172 1 55.09 2 LYS B O 1
ATOM 741 N N . THR B 1 3 ? -14.281 -5.332 -12.812 1 64.56 3 THR B N 1
ATOM 742 C CA . THR B 1 3 ? -12.984 -4.664 -12.742 1 64.56 3 THR B CA 1
ATOM 743 C C . THR B 1 3 ? -12.641 -4.301 -11.305 1 64.56 3 THR B C 1
ATOM 745 O O . THR B 1 3 ? -11.477 -4.348 -10.906 1 64.56 3 THR B O 1
ATOM 748 N N . SER B 1 4 ? -13.625 -4.348 -10.586 1 78.69 4 SER B N 1
ATOM 749 C CA . SER B 1 4 ? -13.461 -3.865 -9.219 1 78.69 4 SER B CA 1
ATOM 750 C C . SER B 1 4 ? -12.875 -4.949 -8.312 1 78.69 4 SER B C 1
ATOM 752 O O . SER B 1 4 ? -12.055 -4.664 -7.441 1 78.69 4 SER B O 1
ATOM 754 N N . ASP B 1 5 ? -13.234 -6.223 -8.75 1 84.31 5 ASP B N 1
ATOM 755 C CA . ASP B 1 5 ? -12.766 -7.328 -7.918 1 84.31 5 ASP B CA 1
ATOM 756 C C . ASP B 1 5 ? -11.258 -7.527 -8.062 1 84.31 5 ASP B C 1
ATOM 758 O O . ASP B 1 5 ? -10.555 -7.742 -7.074 1 84.31 5 ASP B O 1
ATOM 762 N N . ASN B 1 6 ? -10.922 -7.426 -9.328 1 89.19 6 ASN B N 1
ATOM 763 C CA . ASN B 1 6 ? -9.5 -7.574 -9.609 1 89.19 6 ASN B CA 1
ATOM 764 C C . ASN B 1 6 ? -8.68 -6.453 -8.977 1 89.19 6 ASN B C 1
ATOM 766 O O . ASN B 1 6 ? -7.574 -6.688 -8.484 1 89.19 6 ASN B O 1
ATOM 770 N N . GLU B 1 7 ? -9.32 -5.383 -9.023 1 90.62 7 GLU B N 1
ATOM 771 C CA . GLU B 1 7 ? -8.664 -4.223 -8.43 1 90.62 7 GLU B CA 1
ATOM 772 C C . GLU B 1 7 ? -8.539 -4.375 -6.918 1 90.62 7 GLU B C 1
ATOM 774 O O . GLU B 1 7 ? -7.531 -3.979 -6.328 1 90.62 7 GLU B O 1
ATOM 779 N N . ARG B 1 8 ? -9.523 -5.031 -6.406 1 92.12 8 ARG B N 1
ATOM 780 C CA . ARG B 1 8 ? -9.547 -5.266 -4.969 1 92.12 8 ARG B CA 1
ATOM 781 C C . ARG B 1 8 ? -8.414 -6.199 -4.551 1 92.12 8 ARG B C 1
ATOM 783 O O . ARG B 1 8 ? -7.75 -5.965 -3.535 1 92.12 8 ARG B O 1
ATOM 790 N N . ILE B 1 9 ? -8.227 -7.172 -5.371 1 92.62 9 ILE B N 1
ATOM 791 C CA . ILE B 1 9 ? -7.168 -8.141 -5.09 1 92.62 9 ILE B CA 1
ATOM 792 C C . ILE B 1 9 ? -5.809 -7.453 -5.199 1 92.62 9 ILE B C 1
ATOM 794 O O . ILE B 1 9 ? -4.895 -7.75 -4.422 1 92.62 9 ILE B O 1
ATOM 798 N N . LYS B 1 10 ? -5.648 -6.492 -6.094 1 94.56 10 LYS B N 1
ATOM 799 C CA . LYS B 1 10 ? -4.41 -5.738 -6.258 1 94.56 10 LYS B CA 1
ATOM 800 C C . LYS B 1 10 ? -4.094 -4.922 -5.008 1 94.56 10 LYS B C 1
ATOM 802 O O . LYS B 1 10 ? -2.943 -4.867 -4.57 1 94.56 10 LYS B O 1
ATOM 807 N N . TYR B 1 11 ? -5.195 -4.336 -4.48 1 95.19 11 TYR B N 1
ATOM 808 C CA . TYR B 1 11 ? -5.039 -3.535 -3.271 1 95.19 11 TYR B CA 1
ATOM 809 C C . TYR B 1 11 ? -4.613 -4.402 -2.094 1 95.19 11 TYR B C 1
ATOM 811 O O . TYR B 1 11 ? -3.789 -3.99 -1.275 1 95.19 11 TYR B O 1
ATOM 819 N N . GLU B 1 12 ? -5.109 -5.617 -2.102 1 94.06 12 GLU B N 1
ATOM 820 C CA . GLU B 1 12 ? -4.766 -6.566 -1.045 1 94.06 12 GLU B CA 1
ATOM 821 C C . GLU B 1 12 ? -3.289 -6.945 -1.106 1 94.06 12 GLU B C 1
ATOM 823 O O . GLU B 1 12 ? -2.604 -6.961 -0.082 1 94.06 12 GLU B O 1
ATOM 828 N N . ILE B 1 13 ? -2.855 -7.211 -2.285 1 95.5 13 ILE B N 1
ATOM 829 C CA . ILE B 1 13 ? -1.474 -7.617 -2.516 1 95.5 13 ILE B CA 1
ATOM 830 C C . ILE B 1 13 ? -0.532 -6.473 -2.141 1 95.5 13 ILE B C 1
ATOM 832 O O . ILE B 1 13 ? 0.474 -6.688 -1.459 1 95.5 13 ILE B O 1
ATOM 836 N N . THR B 1 14 ? -0.874 -5.301 -2.533 1 96.62 14 THR B N 1
ATOM 837 C CA . THR B 1 14 ? -0.06 -4.125 -2.256 1 96.62 14 THR B CA 1
ATOM 838 C C . THR B 1 14 ? 0.052 -3.887 -0.752 1 96.62 14 THR B C 1
ATOM 840 O O . THR B 1 14 ? 1.145 -3.643 -0.236 1 96.62 14 THR B O 1
ATOM 843 N N . GLY B 1 15 ? -1.116 -3.967 -0.105 1 95.94 15 GLY B N 1
ATOM 844 C CA . GLY B 1 15 ? -1.124 -3.766 1.336 1 95.94 15 GLY B CA 1
ATOM 845 C C . GLY B 1 15 ? -0.246 -4.754 2.08 1 95.94 15 GLY B C 1
ATOM 846 O O . GLY B 1 15 ? 0.426 -4.391 3.047 1 95.94 15 GLY B O 1
ATOM 847 N N . GLN B 1 16 ? -0.238 -6.004 1.607 1 94 16 GLN B N 1
ATOM 848 C CA . GLN B 1 16 ? 0.598 -7.043 2.201 1 94 16 GLN B CA 1
ATOM 849 C C . GLN B 1 16 ? 2.08 -6.734 2.01 1 94 16 GLN B C 1
ATOM 851 O O . GLN B 1 16 ? 2.885 -6.934 2.924 1 94 16 GLN B O 1
ATOM 856 N N . ALA B 1 17 ? 2.391 -6.285 0.891 1 95.81 17 ALA B N 1
ATOM 857 C CA . ALA B 1 17 ? 3.771 -5.926 0.58 1 95.81 17 ALA B CA 1
ATOM 858 C C . ALA B 1 17 ? 4.266 -4.801 1.482 1 95.81 17 ALA B C 1
ATOM 860 O O . ALA B 1 17 ? 5.375 -4.863 2.018 1 95.81 17 ALA B O 1
ATOM 861 N N . VAL B 1 18 ? 3.414 -3.785 1.655 1 95.06 18 VAL B N 1
ATOM 862 C CA . VAL B 1 18 ? 3.744 -2.637 2.492 1 95.06 18 VAL B CA 1
ATOM 863 C C . VAL B 1 18 ? 4.016 -3.098 3.922 1 95.06 18 VAL B C 1
ATOM 865 O O . VAL B 1 18 ? 5.004 -2.688 4.535 1 95.06 18 VAL B O 1
ATOM 868 N N . LEU B 1 19 ? 3.166 -4.012 4.43 1 90.5 19 LEU B N 1
ATOM 869 C CA . LEU B 1 19 ? 3.322 -4.531 5.785 1 90.5 19 LEU B CA 1
ATOM 870 C C . LEU B 1 19 ? 4.625 -5.312 5.922 1 90.5 19 LEU B C 1
ATOM 872 O O . LEU B 1 19 ? 5.293 -5.234 6.953 1 90.5 19 LEU B O 1
ATOM 876 N N . GLN B 1 20 ? 4.984 -6.02 4.93 1 92.31 20 GLN B N 1
ATOM 877 C CA . GLN B 1 20 ? 6.211 -6.809 4.941 1 92.31 20 GLN B CA 1
ATOM 878 C C . GLN B 1 20 ? 7.445 -5.91 5.016 1 92.31 20 GLN B C 1
ATOM 880 O O . GLN B 1 20 ? 8.391 -6.203 5.75 1 92.31 20 GLN B O 1
ATOM 885 N N . ILE B 1 21 ? 7.371 -4.82 4.258 1 92.94 21 ILE B N 1
ATOM 886 C CA . ILE B 1 21 ? 8.477 -3.871 4.262 1 92.94 21 ILE B CA 1
ATOM 887 C C . ILE B 1 21 ? 8.648 -3.277 5.66 1 92.94 21 ILE B C 1
ATOM 889 O O . ILE B 1 21 ? 9.766 -3.158 6.156 1 92.94 21 ILE B O 1
ATOM 893 N N . LEU B 1 22 ? 7.555 -2.941 6.254 1 90.06 22 LEU B N 1
ATOM 894 C CA . LEU B 1 22 ? 7.559 -2.344 7.586 1 90.06 22 LEU B CA 1
ATOM 895 C C . LEU B 1 22 ? 8.102 -3.324 8.617 1 90.06 22 LEU B C 1
ATOM 897 O O . LEU B 1 22 ? 8.828 -2.93 9.531 1 90.06 22 LEU B O 1
ATOM 901 N N . ARG B 1 23 ? 7.773 -4.551 8.477 1 89 23 ARG B N 1
ATOM 902 C CA . ARG B 1 23 ? 8.266 -5.586 9.383 1 89 23 ARG B CA 1
ATOM 903 C C . ARG B 1 23 ? 9.773 -5.762 9.25 1 89 23 ARG B C 1
ATOM 905 O O . ARG B 1 23 ? 10.461 -6.039 10.234 1 89 23 ARG B O 1
ATOM 912 N N . MET B 1 24 ? 10.219 -5.551 8.031 1 88.31 24 MET B N 1
ATOM 913 C CA . MET B 1 24 ? 11.641 -5.691 7.75 1 88.31 24 MET B CA 1
ATOM 914 C C . MET B 1 24 ? 12.398 -4.418 8.117 1 88.31 24 MET B C 1
ATOM 916 O O . MET B 1 24 ? 13.633 -4.418 8.18 1 88.31 24 MET B O 1
ATOM 920 N N . LYS B 1 25 ? 11.672 -3.395 8.477 1 80.69 25 LYS B N 1
ATOM 921 C CA . LYS B 1 25 ? 12.234 -2.117 8.898 1 80.69 25 LYS B CA 1
ATOM 922 C C . LYS B 1 25 ? 13.211 -1.579 7.859 1 80.69 25 LYS B C 1
ATOM 924 O O . LYS B 1 25 ? 14.312 -1.138 8.203 1 80.69 25 LYS B O 1
ATOM 929 N N . ILE B 1 26 ? 12.875 -1.64 6.602 1 78.38 26 ILE B N 1
ATOM 930 C CA . ILE B 1 26 ? 13.688 -1.162 5.488 1 78.38 26 ILE B CA 1
ATOM 931 C C . ILE B 1 26 ? 13.219 0.229 5.066 1 78.38 26 ILE B C 1
ATOM 933 O O . ILE B 1 26 ? 12.18 0.706 5.523 1 78.38 26 ILE B O 1
ATOM 937 N N . ASN B 1 27 ? 14.102 0.925 4.316 1 84.44 27 ASN B N 1
ATOM 938 C CA . ASN B 1 27 ? 13.703 2.215 3.762 1 84.44 27 ASN B CA 1
ATOM 939 C C . ASN B 1 27 ? 12.43 2.102 2.932 1 84.44 27 ASN B C 1
ATOM 941 O O . ASN B 1 27 ? 12.289 1.186 2.119 1 84.44 27 ASN B O 1
ATOM 945 N N . PHE B 1 28 ? 11.375 2.645 3.365 1 89.25 28 PHE B N 1
ATOM 946 C CA . PHE B 1 28 ? 10.102 2.613 2.656 1 89.25 28 PHE B CA 1
ATOM 947 C C . PHE B 1 28 ? 10.117 3.572 1.472 1 89.25 28 PHE B C 1
ATOM 949 O O . PHE B 1 28 ? 10.07 4.793 1.653 1 89.25 28 PHE B O 1
ATOM 956 N N . SER B 1 29 ? 10.297 3.113 0.294 1 91.06 29 SER B N 1
ATOM 957 C CA . SER B 1 29 ? 10.25 3.869 -0.954 1 91.06 29 SER B CA 1
ATOM 958 C C . SER B 1 29 ? 9.523 3.092 -2.045 1 91.06 29 SER B C 1
ATOM 960 O O . SER B 1 29 ? 9.219 1.909 -1.876 1 91.06 29 SER B O 1
ATOM 962 N N . LEU B 1 30 ? 9.227 3.76 -3.135 1 91.44 30 LEU B N 1
ATOM 963 C CA . LEU B 1 30 ? 8.562 3.102 -4.254 1 91.44 30 LEU B CA 1
ATOM 964 C C . LEU B 1 30 ? 9.391 1.935 -4.77 1 91.44 30 LEU B C 1
ATOM 966 O O . LEU B 1 30 ? 8.852 0.897 -5.156 1 91.44 30 LEU B O 1
ATOM 970 N N . GLN B 1 31 ? 10.672 2.109 -4.715 1 91.06 31 GLN B N 1
ATOM 971 C CA . GLN B 1 31 ? 11.602 1.085 -5.191 1 91.06 31 GLN B CA 1
ATOM 972 C C . GLN B 1 31 ? 11.523 -0.168 -4.32 1 91.06 31 GLN B C 1
ATOM 974 O O . GLN B 1 31 ? 11.492 -1.287 -4.84 1 91.06 31 GLN B O 1
ATOM 979 N N . THR B 1 32 ? 1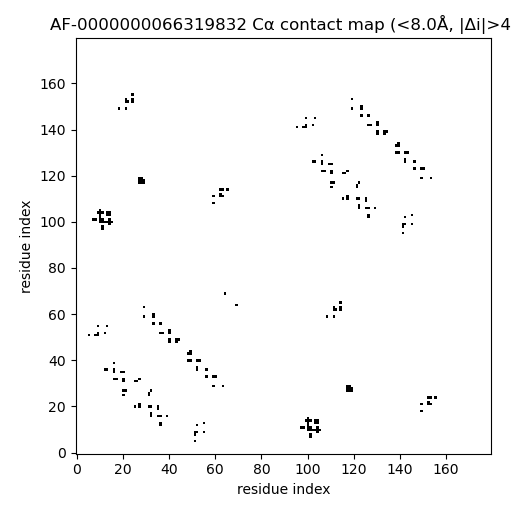1.508 0.068 -3.055 1 93.56 32 THR B N 1
ATOM 980 C CA . THR B 1 32 ? 11.445 -1.055 -2.123 1 93.56 32 THR B CA 1
ATOM 981 C C . THR B 1 32 ? 10.117 -1.785 -2.242 1 93.56 32 THR B C 1
ATOM 983 O O . THR B 1 32 ? 10.062 -3.012 -2.121 1 93.56 32 THR B O 1
ATOM 986 N N . LEU B 1 33 ? 9.047 -1.011 -2.486 1 95.19 33 LEU B N 1
ATOM 987 C CA . LEU B 1 33 ? 7.727 -1.6 -2.672 1 95.19 33 LEU B CA 1
ATOM 988 C C . LEU B 1 33 ? 7.707 -2.52 -3.889 1 95.19 33 LEU B C 1
ATOM 990 O O . LEU B 1 33 ? 7.23 -3.654 -3.807 1 95.19 33 LEU B O 1
ATOM 994 N N . ILE B 1 34 ? 8.281 -2.059 -4.957 1 94.88 34 ILE B N 1
ATOM 995 C CA . ILE B 1 34 ? 8.352 -2.83 -6.191 1 94.88 34 ILE B CA 1
ATOM 996 C C . ILE B 1 34 ? 9.156 -4.105 -5.961 1 94.88 34 ILE B C 1
ATOM 998 O O . ILE B 1 34 ? 8.773 -5.184 -6.418 1 94.88 34 ILE B O 1
ATOM 1002 N N . LYS B 1 35 ? 10.266 -3.99 -5.293 1 94.44 35 LYS B N 1
ATOM 1003 C CA . LYS B 1 35 ? 11.117 -5.141 -4.996 1 94.44 35 LYS B CA 1
ATOM 1004 C C . LYS B 1 35 ? 10.367 -6.176 -4.164 1 94.44 35 LYS B C 1
ATOM 1006 O O . LYS B 1 35 ? 10.492 -7.379 -4.398 1 94.44 35 LYS B O 1
ATOM 1011 N N . GLN B 1 36 ? 9.664 -5.68 -3.203 1 95.56 36 GLN B N 1
ATOM 1012 C CA . GLN B 1 36 ? 8.898 -6.57 -2.334 1 95.56 36 GLN B CA 1
ATOM 1013 C C . GLN B 1 36 ? 7.84 -7.336 -3.123 1 95.56 36 GLN B C 1
ATOM 1015 O O . GLN B 1 36 ? 7.645 -8.531 -2.91 1 95.56 36 GLN B O 1
ATOM 1020 N N . LEU B 1 37 ? 7.145 -6.625 -4.051 1 96.62 37 LEU B N 1
ATOM 1021 C CA . LEU B 1 37 ? 6.152 -7.27 -4.902 1 96.62 37 LEU B CA 1
ATOM 1022 C C . LEU B 1 37 ? 6.793 -8.359 -5.762 1 96.62 37 LEU B C 1
ATOM 1024 O O . LEU B 1 37 ? 6.227 -9.438 -5.922 1 96.62 37 LEU B O 1
ATOM 1028 N N . LEU B 1 38 ? 8.039 -8.086 -6.223 1 96.25 38 LEU B N 1
ATOM 1029 C CA . LEU B 1 38 ? 8.758 -9.047 -7.047 1 96.25 38 LEU B CA 1
ATOM 1030 C C . LEU B 1 38 ? 9.117 -10.289 -6.242 1 96.25 38 LEU B C 1
ATOM 1032 O O . LEU B 1 38 ? 9.055 -11.406 -6.758 1 96.25 38 LEU B O 1
ATOM 1036 N N . VAL B 1 39 ? 9.516 -10.023 -5.043 1 95.25 39 VAL B N 1
ATOM 1037 C CA . VAL B 1 39 ? 9.812 -11.125 -4.141 1 95.25 39 VAL B CA 1
ATOM 1038 C C . VAL B 1 39 ? 8.555 -11.961 -3.908 1 95.25 39 VAL B C 1
ATOM 1040 O O . VAL B 1 39 ? 8.602 -13.195 -3.947 1 95.25 39 VAL B O 1
ATOM 1043 N N . MET B 1 40 ? 7.441 -11.328 -3.697 1 95.75 40 MET B N 1
ATOM 1044 C CA . MET B 1 40 ? 6.168 -12.016 -3.479 1 95.75 40 MET B CA 1
ATOM 1045 C C . MET B 1 40 ? 5.742 -12.781 -4.723 1 95.75 40 MET B C 1
ATOM 1047 O O . MET B 1 40 ? 5.188 -13.883 -4.617 1 95.75 40 MET B O 1
ATOM 1051 N N . LYS B 1 41 ? 5.941 -12.117 -5.84 1 95.12 41 LYS B N 1
ATOM 1052 C CA . LYS B 1 41 ? 5.609 -12.758 -7.105 1 95.12 41 LYS B CA 1
ATOM 1053 C C . LYS B 1 41 ? 6.387 -14.062 -7.285 1 95.12 41 LYS B C 1
ATOM 1055 O O . LYS B 1 41 ? 5.832 -15.062 -7.73 1 95.12 41 LYS B O 1
ATOM 1060 N N . SER B 1 42 ? 7.668 -14.039 -6.922 1 94.75 42 SER B N 1
ATOM 1061 C CA . SER B 1 42 ? 8.539 -15.203 -7.066 1 94.75 42 SER B CA 1
ATOM 1062 C C . SER B 1 42 ? 8.125 -16.328 -6.113 1 94.75 42 SER B C 1
ATOM 1064 O O . SER B 1 42 ? 8.312 -17.5 -6.414 1 94.75 42 SER B O 1
ATOM 1066 N N . ALA B 1 43 ? 7.625 -15.891 -5.039 1 94.06 43 ALA B N 1
ATOM 1067 C CA . ALA B 1 43 ? 7.211 -16.859 -4.031 1 94.06 43 ALA B CA 1
ATOM 1068 C C . ALA B 1 43 ? 5.797 -17.359 -4.301 1 94.06 43 ALA B C 1
ATOM 1070 O O . ALA B 1 43 ? 5.375 -18.375 -3.744 1 94.06 43 ALA B O 1
ATOM 1071 N N . GLU B 1 44 ? 5.105 -16.578 -5.137 1 94.31 44 GLU B N 1
ATOM 1072 C CA . GLU B 1 44 ? 3.705 -16.891 -5.414 1 94.31 44 GLU B CA 1
ATOM 1073 C C . GLU B 1 44 ? 3.584 -17.984 -6.469 1 94.31 44 GLU B C 1
ATOM 1075 O O . GLU B 1 44 ? 4.23 -17.922 -7.516 1 94.31 44 GLU B O 1
ATOM 1080 N N . GLU B 1 45 ? 2.752 -19 -6.262 1 92.69 45 GLU B N 1
ATOM 1081 C CA . GLU B 1 45 ? 2.535 -20.109 -7.191 1 92.69 45 GLU B CA 1
ATOM 1082 C C . GLU B 1 45 ? 1.316 -19.844 -8.07 1 92.69 45 GLU B C 1
ATOM 1084 O O . GLU B 1 45 ? 1.192 -20.438 -9.148 1 92.69 45 GLU B O 1
ATOM 1089 N N . ASP B 1 46 ? 0.553 -18.891 -7.652 1 93.62 46 ASP B N 1
ATOM 1090 C CA . ASP B 1 46 ? -0.664 -18.562 -8.391 1 93.62 46 ASP B CA 1
ATOM 1091 C C . ASP B 1 46 ? -0.372 -17.594 -9.523 1 93.62 46 ASP B C 1
ATOM 1093 O O . ASP B 1 46 ? 0.037 -16.453 -9.289 1 93.62 46 ASP B O 1
ATOM 1097 N N . ALA B 1 47 ? -0.545 -18.156 -10.727 1 93.19 47 ALA B N 1
ATOM 1098 C CA . ALA B 1 47 ? -0.27 -17.344 -11.906 1 93.19 47 ALA B CA 1
ATOM 1099 C C . ALA B 1 47 ? -1.17 -16.109 -11.945 1 93.19 47 ALA B C 1
ATOM 1101 O O . ALA B 1 47 ? -0.751 -15.039 -12.406 1 93.19 47 ALA B O 1
ATOM 1102 N N . PHE B 1 48 ? -2.389 -16.281 -11.484 1 93.44 48 PHE B N 1
ATOM 1103 C CA . PHE B 1 48 ? -3.344 -15.172 -11.461 1 93.44 48 PHE B CA 1
ATOM 1104 C C . PHE B 1 48 ? -2.854 -14.055 -10.547 1 93.44 48 PHE B C 1
ATOM 1106 O O . PHE B 1 48 ? -2.863 -12.883 -10.938 1 93.44 48 PHE B O 1
ATOM 1113 N N . ARG B 1 49 ? -2.402 -14.484 -9.43 1 94.56 49 ARG B N 1
ATOM 1114 C CA . ARG B 1 49 ? -1.879 -13.523 -8.461 1 94.56 49 ARG B CA 1
ATOM 1115 C C . ARG B 1 49 ? -0.595 -12.875 -8.969 1 94.56 49 ARG B C 1
ATOM 1117 O O . ARG B 1 49 ? -0.383 -11.68 -8.789 1 94.56 49 ARG B O 1
ATOM 1124 N N . ARG B 1 50 ? 0.175 -13.586 -9.703 1 95.25 50 ARG B N 1
ATOM 1125 C CA . ARG B 1 50 ? 1.426 -13.102 -10.273 1 95.25 50 ARG B CA 1
ATOM 1126 C C . ARG B 1 50 ? 1.164 -12.055 -11.352 1 95.25 50 ARG B C 1
ATOM 1128 O O . ARG B 1 50 ? 1.876 -11.055 -11.438 1 95.25 50 ARG B O 1
ATOM 1135 N N . ASP B 1 51 ? 0.098 -12.375 -12.039 1 94.94 51 ASP B N 1
ATOM 1136 C CA . ASP B 1 51 ? -0.276 -11.445 -13.094 1 94.94 51 ASP B CA 1
ATOM 1137 C C . ASP B 1 51 ? -0.747 -10.117 -12.508 1 94.94 51 ASP B C 1
ATOM 1139 O O . ASP B 1 51 ? -0.445 -9.047 -13.055 1 94.94 51 ASP B O 1
ATOM 1143 N N . LEU B 1 52 ? -1.385 -10.258 -11.469 1 95.06 52 LEU B N 1
ATOM 1144 C CA . LEU B 1 52 ? -1.867 -9.062 -10.797 1 95.06 52 LEU B CA 1
ATOM 1145 C C . LEU B 1 52 ? -0.706 -8.25 -10.227 1 95.06 52 LEU B C 1
ATOM 1147 O O . LEU B 1 52 ? -0.687 -7.023 -10.336 1 95.06 52 LEU B O 1
ATOM 1151 N N . ILE B 1 53 ? 0.266 -8.961 -9.68 1 96.81 53 ILE B N 1
ATOM 1152 C CA . ILE B 1 53 ? 1.449 -8.312 -9.117 1 96.81 53 ILE B CA 1
ATOM 1153 C C . ILE B 1 53 ? 2.207 -7.578 -10.219 1 96.81 53 ILE B C 1
ATOM 1155 O O . ILE B 1 53 ? 2.643 -6.441 -10.031 1 96.81 53 ILE B O 1
ATOM 1159 N N . ASP B 1 54 ? 2.23 -8.227 -11.352 1 94.44 54 ASP B N 1
ATOM 1160 C CA . ASP B 1 54 ? 2.891 -7.613 -12.5 1 94.44 54 ASP B CA 1
ATOM 1161 C C . ASP B 1 54 ? 2.201 -6.312 -12.898 1 94.44 54 ASP B C 1
ATOM 1163 O O . ASP B 1 54 ? 2.865 -5.328 -13.234 1 94.44 54 ASP B O 1
ATOM 1167 N N . SER B 1 55 ? 0.96 -6.434 -12.867 1 94.5 55 SER B N 1
ATOM 1168 C CA . SER B 1 55 ? 0.171 -5.254 -13.211 1 94.5 55 SER B CA 1
ATOM 1169 C C . SER B 1 55 ? 0.446 -4.105 -12.25 1 94.5 55 SER B C 1
ATOM 1171 O O . SER B 1 55 ? 0.575 -2.953 -12.664 1 94.5 55 SER B O 1
ATOM 1173 N N . ILE B 1 56 ? 0.57 -4.387 -11.008 1 95.69 56 ILE B N 1
ATOM 1174 C CA . ILE B 1 56 ? 0.843 -3.414 -9.953 1 95.69 56 ILE B CA 1
ATOM 1175 C C . ILE B 1 56 ? 2.211 -2.777 -10.18 1 95.69 56 ILE B C 1
ATOM 1177 O O . ILE B 1 56 ? 2.352 -1.553 -10.125 1 95.69 56 ILE B O 1
ATOM 1181 N N . ILE B 1 57 ? 3.141 -3.584 -10.422 1 95.06 57 ILE B N 1
ATOM 1182 C CA . ILE B 1 57 ? 4.516 -3.143 -10.641 1 95.06 57 ILE B CA 1
ATOM 1183 C C . ILE B 1 57 ? 4.57 -2.213 -11.852 1 95.06 57 ILE B C 1
ATOM 1185 O O . ILE B 1 57 ? 5.27 -1.195 -11.828 1 95.06 57 ILE B O 1
ATOM 1189 N N . ARG B 1 58 ? 3.852 -2.598 -12.82 1 92.06 58 ARG B N 1
ATOM 1190 C CA . ARG B 1 58 ? 3.803 -1.761 -14.016 1 92.06 58 ARG B CA 1
ATOM 1191 C C . ARG B 1 58 ? 3.252 -0.376 -13.695 1 92.06 58 ARG B C 1
ATOM 1193 O O . ARG B 1 58 ? 3.795 0.635 -14.141 1 92.06 58 ARG B O 1
ATOM 1200 N N . ASP B 1 59 ? 2.195 -0.37 -12.93 1 90.12 59 ASP B N 1
ATOM 1201 C CA . ASP B 1 59 ? 1.576 0.892 -12.539 1 90.12 59 ASP B CA 1
ATOM 1202 C C . ASP B 1 59 ? 2.539 1.745 -11.711 1 90.12 59 ASP B C 1
ATOM 1204 O O . ASP B 1 59 ? 2.631 2.957 -11.914 1 90.12 59 ASP B O 1
ATOM 1208 N N . PHE B 1 60 ? 3.23 1.168 -10.82 1 90.88 60 PHE B N 1
ATOM 1209 C CA . PHE B 1 60 ? 4.152 1.849 -9.922 1 90.88 60 PHE B CA 1
ATOM 1210 C C . PHE B 1 60 ? 5.395 2.316 -10.672 1 90.88 60 PHE B C 1
ATOM 1212 O O . PHE B 1 60 ? 5.875 3.43 -10.453 1 90.88 60 PHE B O 1
ATOM 1219 N N . SER B 1 61 ? 5.891 1.438 -11.453 1 87.69 61 SER B N 1
ATOM 1220 C CA . SER B 1 61 ? 7.086 1.756 -12.234 1 87.69 61 SER B CA 1
ATOM 1221 C C . SER B 1 61 ? 6.82 2.887 -13.219 1 87.69 61 SER B C 1
ATOM 1223 O O . SER B 1 61 ? 7.715 3.68 -13.516 1 87.69 61 SER B O 1
ATOM 1225 N N . ASN B 1 62 ? 5.656 2.818 -13.625 1 83.25 62 ASN B N 1
ATOM 1226 C CA . ASN B 1 62 ? 5.277 3.869 -14.57 1 83.25 62 ASN B CA 1
ATOM 1227 C C . ASN B 1 62 ? 5.113 5.215 -13.867 1 83.25 62 ASN B C 1
ATOM 1229 O O . ASN B 1 62 ? 5.375 6.262 -14.461 1 83.25 62 ASN B O 1
ATOM 1233 N N . SER B 1 63 ? 4.734 5.109 -12.664 1 77.69 63 SER B N 1
ATOM 1234 C CA . SER B 1 63 ? 4.527 6.344 -11.906 1 77.69 63 SER B CA 1
ATOM 1235 C C . SER B 1 63 ? 5.852 6.914 -11.414 1 77.69 63 SER B C 1
ATOM 1237 O O . SER B 1 63 ? 5.977 8.125 -11.219 1 77.69 63 SER B O 1
ATOM 1239 N N . ASP B 1 64 ? 6.645 6.051 -10.875 1 62.16 64 ASP B N 1
ATOM 1240 C CA . ASP B 1 64 ? 7.961 6.469 -10.391 1 62.16 64 ASP B CA 1
ATOM 1241 C C . ASP B 1 64 ? 8.75 7.164 -11.5 1 62.16 64 ASP B C 1
ATOM 1243 O O . ASP B 1 64 ? 9.688 7.91 -11.219 1 62.16 64 ASP B O 1
ATOM 1247 N N . SER B 1 65 ? 8.422 6.797 -12.648 1 56.47 65 SER B N 1
ATOM 1248 C CA . SER B 1 65 ? 9.25 7.281 -13.75 1 56.47 65 SER B CA 1
ATOM 1249 C C . SER B 1 65 ? 9.281 8.805 -13.789 1 56.47 65 SER B C 1
ATOM 1251 O O . SER B 1 65 ? 9.453 9.406 -14.852 1 56.47 65 SER B O 1
ATOM 1253 N N . GLY B 1 66 ? 8.688 9.32 -12.789 1 47.62 66 GLY B N 1
ATOM 1254 C CA . GLY B 1 66 ? 8.969 10.727 -13.031 1 47.62 66 GLY B CA 1
ATOM 1255 C C . GLY B 1 66 ? 10.445 11.008 -13.258 1 47.62 66 GLY B C 1
ATOM 1256 O O . GLY B 1 66 ? 10.867 12.164 -13.227 1 47.62 66 GLY B O 1
ATOM 1257 N N . GLY B 1 67 ? 11.203 10.109 -12.688 1 43.84 67 GLY B N 1
ATOM 1258 C CA . GLY B 1 67 ? 12.484 10.555 -13.203 1 43.84 67 GLY B CA 1
ATOM 1259 C C . GLY B 1 67 ? 12.516 10.688 -14.711 1 43.84 67 GLY B C 1
ATOM 1260 O O . GLY B 1 67 ? 11.602 10.227 -15.398 1 43.84 67 GLY B O 1
ATOM 1261 N N . PRO B 1 68 ? 13.148 11.688 -15.156 1 38.72 68 PRO B N 1
ATOM 1262 C CA . PRO B 1 68 ? 13.266 11.836 -16.609 1 38.72 68 PRO B CA 1
ATOM 1263 C C . PRO B 1 68 ? 13.305 10.492 -17.344 1 38.72 68 PRO B C 1
ATOM 1265 O O . PRO B 1 68 ? 13.656 9.469 -16.734 1 38.72 68 PRO B O 1
ATOM 1268 N N . ASN B 1 69 ? 12.258 10.25 -18.219 1 40.69 69 ASN B N 1
ATOM 1269 C CA . ASN B 1 69 ? 12.281 9.258 -19.281 1 40.69 69 ASN B CA 1
ATOM 1270 C C . ASN B 1 69 ? 13.688 8.711 -19.516 1 40.69 69 ASN B C 1
ATOM 1272 O O . ASN B 1 69 ? 14.5 9.359 -20.188 1 40.69 69 ASN B O 1
ATOM 1276 N N . ARG B 1 70 ? 14.32 8.383 -18.484 1 40 70 ARG B N 1
ATOM 1277 C CA . ARG B 1 70 ? 15.57 7.812 -18.969 1 40 70 ARG B CA 1
ATOM 1278 C C . ARG B 1 70 ? 15.312 6.691 -19.969 1 40 70 ARG B C 1
ATOM 1280 O O . ARG B 1 70 ? 14.617 5.719 -19.641 1 40 70 ARG B O 1
ATOM 1287 N N . ARG B 1 71 ? 14.906 6.969 -21.172 1 37.38 71 ARG B N 1
ATOM 1288 C CA . ARG B 1 71 ? 15.016 6.094 -22.328 1 37.38 71 ARG B CA 1
ATOM 1289 C C . ARG B 1 71 ? 16.062 5.004 -22.094 1 37.38 71 ARG B C 1
ATOM 1291 O O . ARG B 1 71 ? 17.25 5.289 -21.969 1 37.38 71 ARG B O 1
ATOM 1298 N N . THR B 1 72 ? 15.852 4.27 -21.156 1 35.72 72 THR B N 1
ATOM 1299 C CA . THR B 1 72 ? 16.75 3.115 -21.188 1 35.72 72 THR B CA 1
ATOM 1300 C C . THR B 1 72 ? 16.922 2.621 -22.625 1 35.72 72 THR B C 1
ATOM 1302 O O . THR B 1 72 ? 15.953 2.279 -23.297 1 35.72 72 THR B O 1
ATOM 1305 N N . ALA B 1 73 ? 17.797 3.283 -23.312 1 31.86 73 ALA B N 1
ATOM 1306 C CA . ALA B 1 73 ? 18.328 2.699 -24.547 1 31.86 73 ALA B CA 1
ATOM 1307 C C . ALA B 1 73 ? 18.562 1.2 -24.375 1 31.86 73 ALA B C 1
ATOM 1309 O O . ALA B 1 73 ? 19.422 0.781 -23.609 1 31.86 73 ALA B O 1
ATOM 1310 N N . THR B 1 74 ? 17.625 0.518 -23.938 1 32.69 74 THR B N 1
ATOM 1311 C CA . THR B 1 74 ? 17.875 -0.911 -24.062 1 32.69 74 THR B CA 1
ATOM 1312 C C . THR B 1 74 ? 18.688 -1.197 -25.328 1 32.69 74 THR B C 1
ATOM 1314 O O . THR B 1 74 ? 18.203 -1.026 -26.438 1 32.69 74 THR B O 1
ATOM 1317 N N . ALA B 1 75 ? 19.906 -0.636 -25.281 1 30.47 75 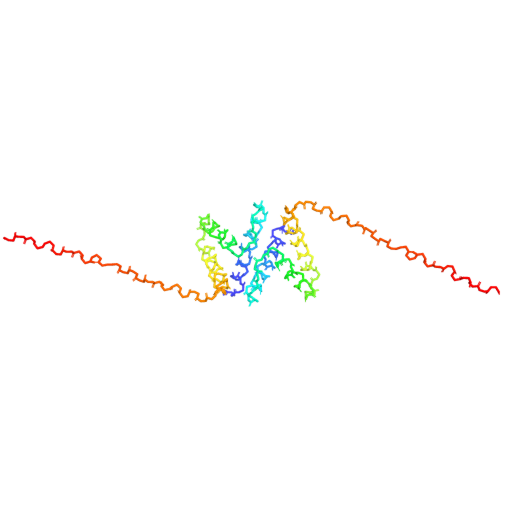ALA B N 1
ATOM 1318 C CA . ALA B 1 75 ? 20.859 -1.208 -26.234 1 30.47 75 ALA B CA 1
ATOM 1319 C C . ALA B 1 75 ? 20.703 -2.725 -26.328 1 30.47 75 ALA B C 1
ATOM 1321 O O . ALA B 1 75 ? 20.828 -3.422 -25.312 1 30.47 75 ALA B O 1
ATOM 1322 N N . ASP B 1 76 ? 19.641 -3.135 -26.938 1 33.6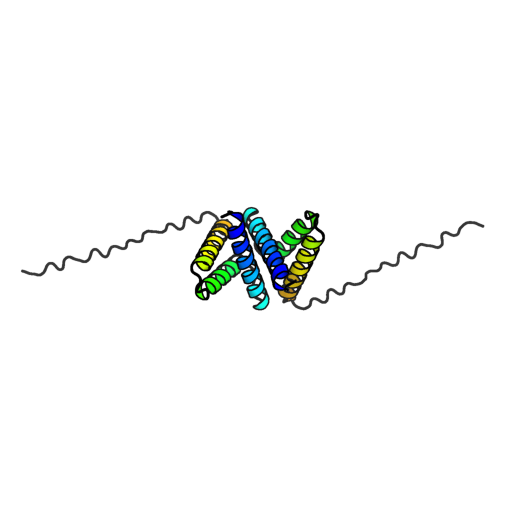6 76 ASP B N 1
ATOM 1323 C CA . ASP B 1 76 ? 19.672 -4.496 -27.469 1 33.66 76 ASP B CA 1
ATOM 1324 C C . ASP B 1 76 ? 21.094 -4.953 -27.734 1 33.66 76 ASP B C 1
ATOM 1326 O O . ASP B 1 76 ? 21.734 -4.512 -28.688 1 33.66 76 ASP B O 1
ATOM 1330 N N . ASN B 1 77 ? 21.953 -4.859 -26.688 1 31.5 77 ASN B N 1
ATOM 1331 C CA . ASN B 1 77 ? 23.203 -5.547 -26.953 1 31.5 77 ASN B CA 1
ATOM 1332 C C . ASN B 1 77 ? 22.969 -6.965 -27.469 1 31.5 77 ASN B C 1
ATOM 1334 O O . ASN B 1 77 ? 22.641 -7.859 -26.688 1 31.5 77 ASN B O 1
ATOM 1338 N N . LYS B 1 78 ? 22.047 -7.176 -28.344 1 34.28 78 LYS B N 1
ATOM 1339 C CA . LYS B 1 78 ? 22.219 -8.453 -29.031 1 34.28 78 LYS B CA 1
ATOM 1340 C C . LYS B 1 78 ? 23.688 -8.695 -29.375 1 34.28 78 LYS B C 1
ATOM 1342 O O . LYS B 1 78 ? 24.266 -7.969 -30.188 1 34.28 78 LYS B O 1
ATOM 1347 N N . SER B 1 79 ? 24.516 -8.883 -28.453 1 37.41 79 SER B N 1
ATOM 1348 C CA . SER B 1 79 ? 25.828 -9.414 -28.812 1 37.41 79 SER B CA 1
ATOM 1349 C C . SER B 1 79 ? 25.719 -10.469 -29.906 1 37.41 79 SER B C 1
ATOM 1351 O O . SER B 1 79 ? 24.719 -11.172 -30 1 37.41 79 SER B O 1
ATOM 1353 N N . MET B 1 80 ? 26.656 -10.344 -30.906 1 35.69 80 MET B N 1
ATOM 1354 C CA . MET B 1 80 ? 27.25 -10.844 -32.156 1 35.69 80 MET B CA 1
ATOM 1355 C C . MET B 1 80 ? 27.719 -12.289 -31.984 1 35.69 80 MET B C 1
ATOM 1357 O O . MET B 1 80 ? 28.422 -12.812 -32.844 1 35.69 80 MET B O 1
ATOM 1361 N N . PHE B 1 81 ? 27.312 -13.008 -30.984 1 39.16 81 PHE B N 1
ATOM 1362 C CA . PHE B 1 81 ? 28.219 -14.148 -31.078 1 39.16 81 PHE B CA 1
ATOM 1363 C C . PHE B 1 81 ? 28.109 -14.828 -32.438 1 39.16 81 PHE B C 1
ATOM 1365 O O . PHE B 1 81 ? 27.094 -15.469 -32.719 1 39.16 81 PHE B O 1
ATOM 1372 N N . ASN B 1 82 ? 28.625 -14.109 -33.406 1 34 82 ASN B N 1
ATOM 1373 C CA . ASN B 1 82 ? 28.922 -14.766 -34.688 1 34 82 ASN B CA 1
ATOM 1374 C C . ASN B 1 82 ? 29.672 -16.078 -34.469 1 34 82 ASN B C 1
ATOM 1376 O O . ASN B 1 82 ? 30.781 -16.078 -33.938 1 34 82 ASN B O 1
ATOM 1380 N N . GLY B 1 83 ? 29.078 -17.016 -33.875 1 29.88 83 GLY B N 1
ATOM 1381 C CA . GLY B 1 83 ? 29.719 -18.328 -33.906 1 29.88 83 GLY B CA 1
ATOM 1382 C C . GLY B 1 83 ? 30.422 -18.625 -35.219 1 29.88 83 GLY B C 1
ATOM 1383 O O . GLY B 1 83 ? 29.891 -18.328 -36.281 1 29.88 83 GLY B O 1
ATOM 1384 N N . LYS B 1 84 ? 31.766 -18.562 -35.219 1 31.78 84 LYS B N 1
ATOM 1385 C CA . LYS B 1 84 ? 32.75 -19.031 -36.188 1 31.78 84 LYS B CA 1
ATOM 1386 C C . LYS B 1 84 ? 32.312 -20.375 -36.812 1 31.78 84 LYS B C 1
ATOM 1388 O O . LYS B 1 84 ? 31.719 -21.203 -36.125 1 31.78 84 LYS B O 1
ATOM 1393 N N . LYS B 1 85 ? 32.438 -20.344 -38.094 1 38.28 85 LYS B N 1
ATOM 1394 C CA . LYS B 1 85 ? 32.406 -21.391 -39.125 1 38.28 85 LYS B CA 1
ATOM 1395 C C . LYS B 1 85 ? 33.281 -22.578 -38.719 1 38.28 8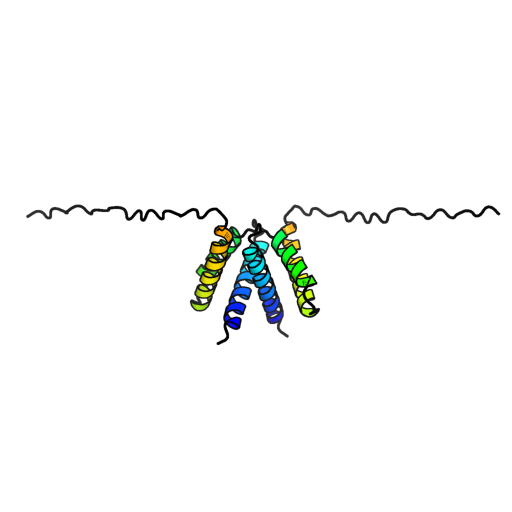5 LYS B C 1
ATOM 1397 O O . LYS B 1 85 ? 34.5 -22.453 -38.531 1 38.28 85 LYS B O 1
ATOM 1402 N N . ILE B 1 86 ? 32.875 -23.203 -37.594 1 35.91 86 ILE B N 1
ATOM 1403 C CA . ILE B 1 86 ? 33.75 -24.375 -37.469 1 35.91 86 ILE B CA 1
ATOM 1404 C C . ILE B 1 86 ? 33.875 -25.062 -38.812 1 35.91 86 ILE B C 1
ATOM 1406 O O . ILE B 1 86 ? 32.906 -25.25 -39.531 1 35.91 86 ILE B O 1
ATOM 1410 N N . ASN B 1 87 ? 34.969 -24.656 -39.5 1 34.84 87 ASN B N 1
ATOM 1411 C CA . ASN B 1 87 ? 35.625 -25.359 -40.625 1 34.84 87 ASN B CA 1
ATOM 1412 C C . ASN B 1 87 ? 35.625 -26.859 -40.406 1 34.84 87 ASN B C 1
ATOM 1414 O O . ASN B 1 87 ? 36.188 -27.375 -39.438 1 34.84 87 ASN B O 1
ATOM 1418 N N . ARG B 1 88 ? 34.469 -27.453 -40.344 1 33.72 88 ARG B N 1
ATOM 1419 C CA . ARG B 1 88 ? 34.594 -28.891 -40.531 1 33.72 88 ARG B CA 1
ATOM 1420 C C . ARG B 1 88 ? 35.594 -29.203 -41.656 1 33.72 88 ARG B C 1
ATOM 1422 O O . ARG B 1 88 ? 35.531 -28.594 -42.719 1 33.72 88 ARG B O 1
ATOM 1429 N N . ILE B 1 89 ? 36.688 -29.734 -41.219 1 37.62 89 ILE B N 1
ATOM 1430 C CA . ILE B 1 89 ? 37.719 -30.469 -41.969 1 37.62 89 ILE B CA 1
ATOM 1431 C C . ILE B 1 89 ? 37.031 -31.438 -42.938 1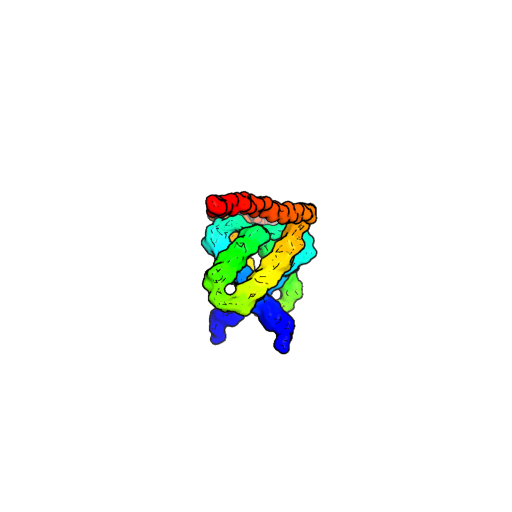 37.62 89 ILE B C 1
ATOM 1433 O O . ILE B 1 89 ? 36.219 -32.281 -42.531 1 37.62 89 ILE B O 1
ATOM 1437 N N . HIS B 1 90 ? 37.062 -31.016 -44.25 1 29.53 90 HIS B N 1
ATOM 1438 C CA . HIS B 1 90 ? 37.062 -31.969 -45.375 1 29.53 90 HIS B CA 1
ATOM 1439 C C . HIS B 1 90 ? 38.094 -33.062 -45.156 1 29.53 90 HIS B C 1
ATOM 1441 O O . HIS B 1 90 ? 39.188 -32.812 -44.656 1 29.53 90 HIS B O 1
#

Radius of gyration: 25.43 Å; Cα contacts (8 Å, |Δi|>4): 127; chains: 2; bounding box: 55×75×97 Å

GO terms:
  GO:1900191 negative regulation of single-species biofilm formation (P, IMP)
  GO:0005515 protein binding (F, IPI)

Nearest PDB structures (foldseek):
  2oxl-assembly1_B  TM=9.210E-01  e=5.651E-02  Escherichia coli
  2ymb-assembly2_C  TM=5.679E-01  e=3.895E+00  Homo sapiens
  2vkj-assembly1_A  TM=5.836E-01  e=7.887E+00  Thermotoga maritima
  2crb-assembly1_A  TM=5.444E-01  e=7.012E+00  Mus musculus
  8gq6-assembly1_C  TM=3.284E-01  e=9.978E+00  Homo sapiens

Solvent-accessible surface area (backbone atoms only — not comparable to full-atom values): 10512 Å² total; per-residue (Å²): 132,60,72,59,56,61,49,44,52,44,14,33,53,44,26,52,37,54,52,50,42,41,74,66,61,53,82,56,33,62,66,49,50,44,52,42,43,51,52,49,35,72,72,45,84,47,63,69,60,32,50,44,44,49,52,50,41,50,56,48,55,61,32,60,44,64,47,73,80,67,69,70,67,73,64,76,69,72,71,70,81,67,73,72,74,75,72,70,81,124,132,60,71,60,57,61,49,45,52,43,14,34,52,46,25,51,38,53,52,51,42,42,74,64,62,53,81,56,33,60,65,48,50,45,50,43,43,51,52,49,37,72,70,45,85,47,64,66,59,34,50,44,44,49,51,49,43,51,55,48,54,60,35,60,45,68,46,74,79,68,70,71,70,71,65,73,69,70,73,66,83,69,75,73,76,73,74,73,81,127

Foldseek 3Di:
DDPVVLVVLLVVLLVVLQVVCVVVVDPDDLVSSLVSLVVVLVVDPDVSSNVSSVVSSVVSVVVVVVPPCPVPCPPPCPPDCPVPPPPPDD/DDPVVLVVLLVVLLVVLQVVCVVVVDPDDLVSSLVSLVVVLVVDPDPSSNVSSVVSSVVSVVVVVVPPCPVPPPPCCPPDPVPDPPPPDD